Protein AF-A0A1U7LMU5-F1 (afdb_monomer_lite)

Radius of gyration: 15.55 Å; chains: 1; bounding box: 41×40×35 Å

Structure (mmCIF, N/CA/C/O backbone):
data_AF-A0A1U7LMU5-F1
#
_entry.id   AF-A0A1U7LMU5-F1
#
loop_
_atom_site.group_PDB
_atom_site.id
_atom_site.type_symbol
_atom_site.label_atom_id
_atom_site.label_alt_id
_atom_site.label_comp_id
_atom_site.label_asym_id
_atom_site.label_entity_id
_atom_site.label_seq_id
_atom_site.pdbx_PDB_ins_code
_atom_site.Cartn_x
_atom_site.Cartn_y
_atom_site.Cartn_z
_atom_site.occupancy
_atom_site.B_iso_or_equiv
_atom_site.auth_seq_id
_atom_site.auth_comp_id
_atom_site.auth_asym_id
_atom_site.auth_atom_id
_atom_site.pdbx_PDB_model_num
ATOM 1 N N . MET A 1 1 ? -0.497 12.251 -3.890 1.00 54.47 1 MET A N 1
ATOM 2 C CA . MET A 1 1 ? 0.294 11.000 -3.930 1.00 54.47 1 MET A CA 1
ATOM 3 C C . MET A 1 1 ? 0.536 10.624 -5.383 1.00 54.47 1 MET A C 1
ATOM 5 O O . MET A 1 1 ? -0.432 10.468 -6.114 1.00 54.47 1 MET A O 1
ATOM 9 N N . THR A 1 2 ? 1.794 10.494 -5.804 1.00 66.81 2 THR A N 1
ATOM 10 C CA . THR A 1 2 ? 2.126 10.025 -7.160 1.00 66.81 2 THR A CA 1
ATOM 11 C C . THR A 1 2 ? 2.478 8.545 -7.110 1.00 66.81 2 THR A C 1
ATOM 13 O O . THR A 1 2 ? 3.408 8.140 -6.406 1.00 66.81 2 THR A O 1
ATOM 16 N N . LEU A 1 3 ? 1.715 7.738 -7.845 1.00 72.38 3 LEU A N 1
ATOM 17 C CA . LEU A 1 3 ? 1.910 6.297 -7.943 1.00 72.38 3 LEU A CA 1
ATOM 18 C C . LEU A 1 3 ? 2.735 5.987 -9.188 1.00 72.38 3 LEU A C 1
ATOM 20 O O . LEU A 1 3 ? 2.290 6.218 -10.307 1.00 72.38 3 LEU A O 1
ATOM 24 N N . TYR A 1 4 ? 3.929 5.433 -8.989 1.00 76.25 4 TYR A N 1
ATOM 25 C CA . TYR A 1 4 ? 4.760 4.908 -10.079 1.00 76.25 4 TYR A CA 1
ATOM 26 C C . TYR A 1 4 ? 4.540 3.401 -10.300 1.00 76.25 4 TYR A C 1
ATOM 28 O O . TYR A 1 4 ? 5.355 2.738 -10.939 1.00 76.25 4 TYR A O 1
ATOM 36 N N . ILE A 1 5 ? 3.453 2.854 -9.746 1.00 84.50 5 ILE A N 1
ATOM 37 C CA . ILE A 1 5 ? 3.065 1.449 -9.849 1.00 84.50 5 ILE A CA 1
ATOM 38 C C . ILE A 1 5 ? 1.541 1.307 -9.897 1.00 84.50 5 ILE A C 1
ATOM 40 O O . ILE A 1 5 ? 0.816 2.123 -9.329 1.00 84.50 5 ILE A O 1
ATOM 44 N N . SER A 1 6 ? 1.052 0.278 -10.593 1.00 89.38 6 SER A N 1
ATOM 45 C CA . SER A 1 6 ? -0.379 -0.010 -10.672 1.00 89.38 6 SER A CA 1
ATOM 46 C C . SER A 1 6 ? -0.920 -0.471 -9.318 1.00 89.38 6 SER A C 1
ATOM 48 O O . SER A 1 6 ? -0.354 -1.360 -8.681 1.00 89.38 6 SER A O 1
ATOM 50 N N . THR A 1 7 ? -2.062 0.080 -8.909 1.00 90.00 7 THR A N 1
ATOM 51 C CA . THR A 1 7 ? -2.808 -0.373 -7.725 1.00 90.00 7 THR A CA 1
ATOM 52 C C . THR A 1 7 ? -3.253 -1.826 -7.839 1.00 90.00 7 THR A C 1
ATOM 54 O O . THR A 1 7 ? -3.263 -2.535 -6.839 1.00 90.00 7 THR A O 1
ATOM 57 N N . VAL A 1 8 ? -3.538 -2.298 -9.055 1.00 90.56 8 VAL A N 1
ATOM 58 C CA . VAL A 1 8 ? -3.857 -3.706 -9.328 1.00 90.56 8 VAL A CA 1
ATOM 59 C C . VAL A 1 8 ? -2.643 -4.596 -9.062 1.00 90.56 8 VAL A C 1
ATOM 61 O O . VAL A 1 8 ? -2.774 -5.620 -8.399 1.00 90.56 8 VAL A O 1
ATOM 64 N N . ASP A 1 9 ? -1.452 -4.191 -9.517 1.00 91.44 9 ASP A N 1
ATOM 65 C CA . ASP A 1 9 ? -0.221 -4.952 -9.269 1.00 91.44 9 ASP A CA 1
ATOM 66 C C . ASP A 1 9 ? 0.092 -5.024 -7.761 1.00 91.44 9 ASP A C 1
ATOM 68 O O . ASP A 1 9 ? 0.485 -6.084 -7.276 1.00 91.44 9 ASP A O 1
ATOM 72 N N . LEU A 1 10 ? -0.150 -3.938 -7.010 1.00 91.56 10 LEU A N 1
ATOM 73 C CA . LEU A 1 10 ? -0.046 -3.923 -5.543 1.00 91.56 10 LEU A CA 1
ATOM 74 C C . LEU A 1 10 ? -1.045 -4.891 -4.898 1.00 91.56 10 LEU A C 1
ATOM 76 O O . LEU A 1 10 ? -0.657 -5.703 -4.069 1.00 91.56 10 LEU A O 1
ATOM 80 N N . GLN A 1 11 ? -2.319 -4.851 -5.294 1.00 91.50 11 GLN A N 1
ATOM 81 C CA . GLN A 1 11 ? -3.349 -5.739 -4.749 1.00 91.50 11 GLN A CA 1
ATOM 82 C C . GLN A 1 11 ? -3.034 -7.220 -5.003 1.00 91.50 11 GLN A C 1
ATOM 84 O O . GLN A 1 11 ? -3.162 -8.039 -4.094 1.00 91.50 11 GLN A O 1
ATOM 89 N N . ILE A 1 12 ? -2.590 -7.559 -6.217 1.00 90.94 12 ILE A N 1
ATOM 90 C CA . ILE A 1 12 ? -2.180 -8.920 -6.593 1.00 90.94 12 ILE A CA 1
ATOM 91 C C . ILE A 1 12 ? -0.972 -9.366 -5.761 1.00 90.94 12 ILE A C 1
ATOM 93 O O . ILE A 1 12 ? -0.973 -10.467 -5.211 1.00 90.94 12 ILE A O 1
ATOM 97 N N . PHE A 1 13 ? 0.044 -8.508 -5.627 1.00 88.31 13 PHE A N 1
ATOM 98 C CA . PHE A 1 13 ? 1.224 -8.789 -4.804 1.00 88.31 13 PHE A CA 1
ATOM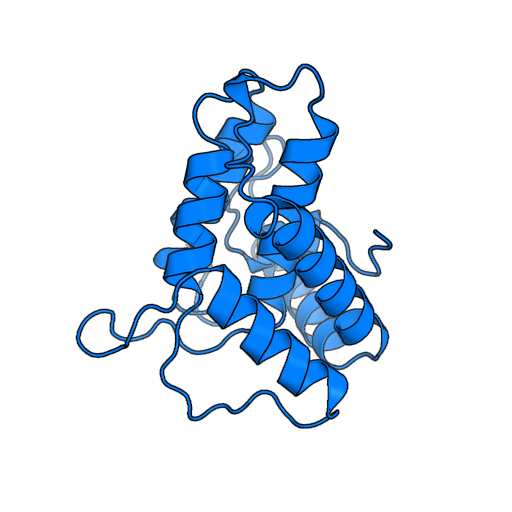 99 C C . PHE A 1 13 ? 0.863 -9.004 -3.329 1.00 88.31 13 PHE A C 1
ATOM 101 O O . PHE A 1 13 ? 1.411 -9.885 -2.671 1.00 88.31 13 PHE A O 1
ATOM 108 N N . CYS A 1 14 ? -0.121 -8.256 -2.844 1.00 87.56 14 CYS A N 1
ATOM 109 C CA . CYS A 1 14 ? -0.718 -8.366 -1.521 1.00 87.56 14 CYS A CA 1
ATOM 110 C C . CYS A 1 14 ? -1.735 -9.512 -1.386 1.00 87.56 14 CYS A C 1
ATOM 112 O O . CYS A 1 14 ? -2.513 -9.519 -0.440 1.00 87.56 14 CYS A O 1
ATOM 114 N N . GLY A 1 15 ? -1.766 -10.478 -2.309 1.00 86.50 15 GLY A N 1
ATOM 115 C CA . GLY A 1 15 ? -2.547 -11.708 -2.155 1.00 86.50 15 GLY A CA 1
ATOM 116 C C . GLY A 1 15 ? -4.027 -11.602 -2.526 1.00 86.50 15 GLY A C 1
ATOM 117 O O . GLY A 1 15 ? -4.815 -12.463 -2.127 1.00 86.50 15 GLY A O 1
ATOM 118 N N . ALA A 1 16 ? -4.433 -10.590 -3.299 1.00 87.44 16 ALA A N 1
ATOM 119 C CA . ALA A 1 16 ? -5.770 -10.579 -3.880 1.00 87.44 16 ALA A CA 1
ATOM 120 C C . ALA A 1 16 ? -5.978 -11.843 -4.735 1.00 87.44 16 ALA A C 1
ATOM 122 O O . ALA A 1 16 ? -5.125 -12.210 -5.539 1.00 87.44 16 ALA A O 1
ATOM 123 N N . LYS A 1 17 ? -7.125 -12.514 -4.567 1.00 84.56 17 LYS A N 1
ATOM 124 C CA . LYS A 1 17 ? -7.522 -13.689 -5.375 1.00 84.56 17 LYS A CA 1
ATOM 125 C C . LYS A 1 17 ? -8.499 -13.327 -6.492 1.00 84.56 17 LYS A C 1
ATOM 127 O O . LYS A 1 17 ? -8.586 -14.003 -7.516 1.00 84.56 17 LYS A O 1
ATOM 132 N N . ARG A 1 18 ? -9.263 -12.260 -6.272 1.00 84.12 18 ARG A N 1
ATOM 133 C CA . ARG A 1 18 ? -10.235 -11.702 -7.206 1.00 84.12 18 ARG A CA 1
ATOM 134 C C . ARG A 1 18 ? -10.119 -10.190 -7.185 1.00 84.12 18 ARG A C 1
ATOM 136 O O . ARG A 1 18 ? -9.887 -9.625 -6.123 1.00 84.12 18 ARG A O 1
ATOM 143 N N . LEU A 1 19 ? -10.289 -9.568 -8.343 1.00 84.31 19 LEU A N 1
ATOM 144 C CA . LEU A 1 19 ? -10.394 -8.120 -8.489 1.00 84.31 19 LEU A CA 1
ATOM 145 C C . LEU A 1 19 ? -11.504 -7.818 -9.486 1.00 84.31 19 LEU A C 1
ATOM 147 O O . LEU A 1 19 ? -11.522 -8.389 -10.577 1.00 84.31 19 LEU A O 1
ATOM 151 N N . LEU A 1 20 ? -12.437 -6.939 -9.108 1.00 78.94 20 LEU A N 1
ATOM 152 C CA . LEU A 1 20 ? -13.554 -6.509 -9.963 1.00 78.94 20 LEU A CA 1
ATOM 153 C C . LEU A 1 20 ? -14.350 -7.693 -10.552 1.00 78.94 20 LEU A C 1
ATOM 155 O O . LEU A 1 20 ? -14.716 -7.702 -11.723 1.00 78.94 20 LEU A O 1
ATOM 159 N N . GLY A 1 21 ? -14.561 -8.739 -9.747 1.00 79.56 21 GLY A N 1
ATOM 160 C CA . GLY A 1 21 ? -15.294 -9.944 -10.154 1.00 79.56 21 GLY A CA 1
ATOM 161 C C . GLY A 1 21 ? -14.497 -10.954 -10.991 1.00 79.56 21 GLY A C 1
ATOM 162 O O . GLY A 1 21 ? -14.986 -12.058 -11.223 1.00 79.56 21 GLY A O 1
ATOM 163 N N . ARG A 1 22 ? -13.258 -10.643 -11.390 1.00 87.56 22 ARG A N 1
ATOM 164 C CA . ARG A 1 22 ? -12.382 -11.554 -12.137 1.00 87.56 22 ARG A CA 1
ATOM 165 C C . ARG A 1 22 ? -11.425 -12.300 -11.206 1.00 87.56 22 ARG A C 1
ATOM 167 O O . ARG A 1 22 ? -10.800 -11.695 -10.340 1.00 87.56 22 ARG A O 1
ATOM 174 N N . LEU A 1 23 ? -11.275 -13.608 -11.429 1.00 88.81 23 LEU A N 1
ATOM 175 C CA . LEU A 1 23 ? -10.228 -14.428 -10.812 1.00 88.81 23 LEU A CA 1
ATOM 176 C C . LEU A 1 23 ? -8.847 -14.047 -11.354 1.00 88.81 23 LEU A C 1
ATOM 178 O O . LEU A 1 23 ? -8.663 -13.877 -12.563 1.00 88.81 23 LEU A O 1
ATOM 182 N N . ILE A 1 24 ? -7.880 -13.925 -10.451 1.00 89.38 24 ILE A N 1
ATOM 183 C CA . ILE A 1 24 ? -6.490 -13.655 -10.809 1.00 89.38 24 ILE A CA 1
ATOM 184 C C . ILE A 1 24 ? -5.854 -14.965 -11.265 1.00 89.38 24 ILE A C 1
ATOM 186 O O . ILE A 1 24 ? -5.840 -15.944 -10.524 1.00 89.38 24 ILE A O 1
ATOM 190 N N . SER A 1 25 ? -5.342 -14.983 -12.496 1.00 89.75 25 SER A N 1
ATOM 191 C CA . SER A 1 25 ? -4.628 -16.145 -13.024 1.00 89.75 25 SER A CA 1
ATOM 192 C C . SER A 1 25 ? -3.187 -16.194 -12.515 1.00 89.75 25 SER A C 1
ATOM 194 O O . SER A 1 25 ? -2.597 -15.163 -12.184 1.00 89.75 25 SER A O 1
ATOM 196 N N . SER A 1 26 ? -2.569 -17.374 -12.563 1.00 87.62 26 SER A N 1
ATOM 197 C CA . SER A 1 26 ? -1.138 -17.570 -12.278 1.00 87.62 26 SER A CA 1
ATOM 198 C C . SER A 1 26 ? -0.252 -16.632 -13.105 1.00 87.62 26 SER A C 1
ATOM 200 O O . SER A 1 26 ? 0.709 -16.051 -12.608 1.00 87.62 26 SER A O 1
ATOM 202 N N . ARG A 1 27 ? -0.628 -16.402 -14.369 1.00 88.50 27 ARG A N 1
ATOM 203 C CA . ARG A 1 27 ? 0.093 -15.507 -15.282 1.00 88.50 27 ARG A CA 1
ATOM 204 C C . ARG A 1 27 ? -0.006 -14.038 -14.869 1.00 88.50 27 ARG A C 1
ATOM 206 O O . ARG A 1 27 ? 0.969 -13.298 -15.020 1.00 88.50 27 ARG A O 1
ATOM 213 N N . ASP A 1 28 ? -1.174 -13.608 -14.394 1.00 89.56 28 ASP A N 1
ATOM 214 C CA . ASP A 1 28 ? -1.366 -12.253 -13.868 1.00 89.56 28 ASP A CA 1
ATOM 215 C C . ASP A 1 28 ? -0.494 -12.063 -12.619 1.00 89.56 28 ASP A C 1
ATOM 217 O O . ASP A 1 28 ? 0.255 -11.091 -12.532 1.00 89.56 28 ASP A O 1
ATOM 221 N N . TYR A 1 29 ? -0.494 -13.057 -11.728 1.00 88.88 29 TYR A N 1
ATOM 222 C CA . TYR A 1 29 ? 0.314 -13.079 -10.512 1.00 88.88 29 TYR A CA 1
ATOM 223 C C . TYR A 1 29 ? 1.819 -12.936 -10.783 1.00 88.88 29 TYR A C 1
ATOM 225 O O . TYR A 1 29 ? 2.461 -12.003 -10.295 1.00 88.88 29 TYR A O 1
ATOM 233 N N . GLU A 1 30 ? 2.386 -13.795 -11.634 1.00 89.94 30 GLU A N 1
ATOM 234 C CA . GLU A 1 30 ? 3.808 -13.750 -12.001 1.00 89.94 30 GLU A CA 1
ATOM 235 C C . GLU A 1 30 ? 4.217 -12.424 -12.653 1.00 89.94 30 GLU A C 1
ATOM 237 O O . GLU A 1 30 ? 5.334 -11.925 -12.467 1.00 89.94 30 GLU A O 1
ATOM 242 N N . ARG A 1 31 ? 3.330 -11.844 -13.468 1.00 91.12 31 ARG A N 1
ATOM 243 C CA . ARG A 1 31 ? 3.570 -10.552 -14.112 1.00 91.12 31 ARG A CA 1
ATOM 244 C C . ARG A 1 31 ? 3.603 -9.431 -13.075 1.00 91.12 31 ARG A C 1
ATOM 246 O O . ARG A 1 31 ? 4.531 -8.620 -13.112 1.00 91.12 31 ARG A O 1
ATOM 253 N N . SER A 1 32 ? 2.632 -9.393 -12.169 1.00 91.56 32 SER A N 1
ATOM 254 C CA . SER A 1 32 ? 2.544 -8.370 -11.125 1.00 91.56 32 SER A CA 1
ATOM 255 C C . SER A 1 32 ? 3.712 -8.456 -10.148 1.00 91.56 32 SER A C 1
ATOM 257 O O . SER A 1 32 ? 4.334 -7.435 -9.862 1.00 91.56 32 SER A O 1
ATOM 259 N N . ILE A 1 33 ? 4.117 -9.663 -9.735 1.00 89.75 33 ILE A N 1
ATOM 260 C CA . ILE A 1 33 ? 5.301 -9.850 -8.882 1.00 89.75 33 ILE A CA 1
ATOM 261 C C . ILE A 1 33 ? 6.553 -9.293 -9.540 1.00 89.75 33 ILE A C 1
ATOM 263 O O . ILE A 1 33 ? 7.271 -8.516 -8.916 1.00 89.75 33 ILE A O 1
ATOM 267 N N . ARG A 1 34 ? 6.824 -9.651 -10.801 1.00 90.19 34 ARG A N 1
ATOM 268 C CA . ARG A 1 34 ? 8.022 -9.158 -11.499 1.00 90.19 34 ARG A CA 1
ATOM 269 C C . ARG A 1 34 ? 8.061 -7.634 -11.562 1.00 90.19 34 ARG A C 1
ATOM 271 O O . ARG A 1 34 ? 9.118 -7.045 -11.345 1.00 90.19 34 ARG A O 1
ATOM 278 N N . ARG A 1 35 ? 6.916 -6.996 -11.817 1.00 91.25 35 ARG A N 1
ATOM 279 C CA . ARG A 1 35 ? 6.801 -5.531 -11.840 1.00 91.25 35 ARG A CA 1
ATOM 280 C C . ARG A 1 35 ? 7.057 -4.914 -10.475 1.00 91.25 35 ARG A C 1
ATOM 282 O O . ARG A 1 35 ? 7.826 -3.965 -10.393 1.00 91.25 35 ARG A O 1
ATOM 289 N N . ILE A 1 36 ? 6.464 -5.467 -9.419 1.00 90.94 36 ILE A N 1
ATOM 290 C CA . ILE A 1 36 ? 6.639 -4.972 -8.049 1.00 90.94 36 ILE A CA 1
ATOM 291 C C . ILE A 1 36 ? 8.097 -5.118 -7.622 1.00 90.94 36 ILE A C 1
ATOM 293 O O . ILE A 1 36 ? 8.688 -4.152 -7.157 1.00 90.94 36 ILE A O 1
ATOM 297 N N . LEU A 1 37 ? 8.717 -6.278 -7.847 1.00 88.56 37 LEU A N 1
ATOM 298 C CA . LEU A 1 37 ? 10.123 -6.501 -7.505 1.00 88.56 37 LEU A CA 1
ATOM 299 C C . LEU A 1 37 ? 11.065 -5.564 -8.269 1.00 88.56 37 LEU A C 1
ATOM 301 O O . LEU A 1 37 ? 11.975 -5.003 -7.667 1.00 88.56 37 LEU A O 1
ATOM 305 N N . SER A 1 38 ? 10.820 -5.346 -9.564 1.00 89.19 38 SER A N 1
ATOM 306 C CA . SER A 1 38 ? 11.579 -4.373 -10.359 1.00 89.19 38 SER A CA 1
ATOM 307 C C . SER A 1 38 ? 11.379 -2.941 -9.851 1.00 89.19 38 SER A C 1
ATOM 309 O O . SER A 1 38 ? 12.342 -2.184 -9.725 1.00 89.19 38 SER A O 1
ATOM 311 N N . TRP A 1 39 ? 10.143 -2.578 -9.504 1.00 90.19 39 TRP A N 1
ATOM 312 C CA . TRP A 1 39 ? 9.813 -1.267 -8.960 1.00 90.19 39 TRP A CA 1
ATOM 313 C C . TRP A 1 39 ? 10.475 -1.028 -7.603 1.00 90.19 39 TRP A C 1
ATOM 315 O O . TRP A 1 39 ? 11.047 0.044 -7.422 1.00 90.19 39 TRP A O 1
ATOM 325 N N . LYS A 1 40 ? 10.487 -2.007 -6.686 1.00 86.88 40 LYS A N 1
ATOM 326 C CA . LYS A 1 40 ? 11.064 -1.882 -5.331 1.00 86.88 40 LYS A CA 1
ATOM 327 C C . LYS A 1 40 ? 12.505 -1.361 -5.326 1.00 86.88 40 LYS A C 1
ATOM 329 O O . LYS A 1 40 ? 12.874 -0.608 -4.431 1.00 86.88 40 LYS A O 1
ATOM 334 N N . SER A 1 41 ? 13.312 -1.724 -6.324 1.00 84.69 41 SER A N 1
ATOM 335 C CA . SER A 1 41 ? 14.709 -1.277 -6.448 1.00 84.69 41 SER A CA 1
ATOM 336 C C . SER A 1 41 ? 14.863 0.151 -6.995 1.00 84.69 41 SER A C 1
ATOM 338 O O . SER A 1 41 ? 15.954 0.720 -6.961 1.00 84.69 41 SER A O 1
ATOM 340 N N . SER A 1 42 ? 13.792 0.750 -7.514 1.00 88.31 42 SER A N 1
ATOM 341 C CA . SER A 1 42 ? 13.821 2.066 -8.151 1.00 88.31 42 SER A CA 1
ATOM 342 C C . SER A 1 42 ? 13.817 3.221 -7.139 1.00 88.31 42 SER A C 1
ATOM 344 O O . SER A 1 42 ? 13.291 3.125 -6.030 1.00 88.31 42 SER A O 1
ATOM 346 N N . ARG A 1 43 ? 14.341 4.383 -7.553 1.00 86.62 43 ARG A N 1
ATOM 347 C CA . ARG A 1 43 ? 14.189 5.642 -6.794 1.00 86.62 43 ARG A CA 1
ATOM 348 C C . ARG A 1 43 ? 12.720 6.047 -6.647 1.00 86.62 43 ARG A C 1
ATOM 350 O O . ARG A 1 43 ? 12.348 6.633 -5.635 1.00 86.62 43 ARG A O 1
ATOM 357 N N . ALA A 1 44 ? 11.900 5.715 -7.643 1.00 87.69 44 ALA A N 1
ATOM 358 C CA . ALA A 1 44 ? 10.472 5.991 -7.638 1.00 87.69 44 ALA A CA 1
ATOM 359 C C . ALA A 1 44 ? 9.753 5.252 -6.500 1.00 87.69 44 ALA A C 1
ATOM 361 O O . ALA A 1 44 ? 8.927 5.858 -5.828 1.00 87.69 44 ALA A O 1
ATOM 362 N N . ALA A 1 45 ? 10.120 3.996 -6.218 1.00 88.38 45 ALA A N 1
ATOM 363 C CA . ALA A 1 45 ? 9.562 3.257 -5.088 1.00 88.38 45 ALA A CA 1
ATOM 364 C C . ALA A 1 45 ? 9.860 3.927 -3.750 1.00 88.38 45 ALA A C 1
ATOM 366 O O . ALA A 1 45 ? 8.943 4.124 -2.964 1.00 88.38 45 ALA A O 1
ATOM 367 N N . ARG A 1 46 ? 11.105 4.366 -3.525 1.00 87.56 46 ARG A N 1
ATOM 368 C CA . ARG A 1 46 ? 11.473 5.083 -2.292 1.00 87.56 46 ARG A CA 1
ATOM 369 C C . ARG A 1 46 ? 10.627 6.337 -2.081 1.00 87.56 46 ARG A C 1
ATOM 371 O O . ARG A 1 46 ? 10.095 6.535 -0.995 1.00 87.56 46 ARG A O 1
ATOM 378 N N . LEU A 1 47 ? 10.471 7.154 -3.125 1.00 89.44 47 LEU A N 1
ATOM 379 C CA . LEU A 1 47 ? 9.658 8.373 -3.067 1.00 89.44 47 LEU A CA 1
ATOM 380 C C . LEU A 1 47 ? 8.174 8.066 -2.829 1.00 89.44 47 LEU A C 1
ATOM 382 O O . LEU A 1 47 ? 7.544 8.699 -1.987 1.00 89.44 47 LEU A O 1
ATOM 386 N N . THR A 1 48 ? 7.614 7.075 -3.527 1.00 91.12 48 THR A N 1
ATOM 387 C CA . THR A 1 48 ? 6.221 6.654 -3.321 1.00 91.12 48 THR A CA 1
ATOM 388 C C . THR A 1 48 ? 5.990 6.138 -1.901 1.00 91.12 48 THR A C 1
ATOM 390 O O . THR A 1 48 ? 4.981 6.494 -1.296 1.00 91.12 48 THR A O 1
ATOM 393 N N . THR A 1 49 ? 6.924 5.364 -1.342 1.00 91.00 49 THR A N 1
ATOM 394 C CA . THR A 1 49 ? 6.837 4.883 0.042 1.00 91.00 49 THR A CA 1
ATOM 395 C C . THR A 1 49 ? 6.934 6.030 1.047 1.00 91.00 49 THR A C 1
ATOM 397 O O . THR A 1 49 ? 6.140 6.066 1.980 1.00 91.00 49 THR A O 1
ATOM 400 N N . LEU A 1 50 ? 7.822 7.010 0.840 1.00 90.12 50 LEU A N 1
ATOM 401 C CA . LEU A 1 50 ? 7.898 8.201 1.699 1.00 90.12 50 LEU A CA 1
ATOM 402 C C . LEU A 1 50 ? 6.577 8.980 1.718 1.00 90.12 50 LEU A C 1
ATOM 404 O O . LEU A 1 50 ? 6.073 9.287 2.794 1.00 90.12 50 LEU A O 1
ATOM 408 N N . HIS A 1 51 ? 5.970 9.221 0.554 1.00 91.50 51 HIS A N 1
ATOM 409 C CA . HIS A 1 51 ? 4.671 9.897 0.483 1.00 91.50 51 HIS A CA 1
ATOM 410 C C . HIS A 1 51 ? 3.532 9.090 1.119 1.00 91.50 51 HIS A C 1
ATOM 412 O O . HIS A 1 51 ? 2.605 9.671 1.678 1.00 91.50 51 HIS A O 1
ATOM 418 N N . ALA A 1 52 ? 3.573 7.758 1.033 1.00 92.06 52 ALA A N 1
ATOM 419 C CA . ALA A 1 52 ? 2.610 6.899 1.718 1.00 92.06 52 ALA A CA 1
ATOM 420 C C . ALA A 1 52 ? 2.761 6.980 3.244 1.00 92.06 52 ALA A C 1
ATOM 422 O O . ALA A 1 52 ? 1.758 7.052 3.951 1.00 92.06 52 ALA A O 1
ATOM 423 N N . ILE A 1 53 ? 4.000 7.019 3.740 1.00 90.75 53 ILE A N 1
ATOM 424 C CA . ILE A 1 53 ? 4.293 7.188 5.166 1.00 90.75 53 ILE A CA 1
ATOM 425 C C . ILE A 1 53 ? 3.824 8.557 5.661 1.00 90.75 53 ILE A C 1
ATOM 427 O O . ILE A 1 53 ? 3.192 8.632 6.707 1.00 90.75 53 ILE A O 1
ATOM 431 N N . GLU A 1 54 ? 4.098 9.627 4.914 1.00 89.81 54 GLU A N 1
ATOM 432 C CA . GLU A 1 54 ? 3.646 10.983 5.248 1.00 89.81 54 GLU A CA 1
ATOM 433 C C . GLU A 1 54 ? 2.127 11.060 5.365 1.00 89.81 54 GLU A C 1
ATOM 435 O O . GLU A 1 54 ? 1.631 11.523 6.387 1.00 89.81 54 GLU A O 1
ATOM 440 N N . LEU A 1 55 ? 1.401 10.502 4.391 1.00 89.81 55 LEU A N 1
ATOM 441 C CA . LEU A 1 55 ? -0.058 10.450 4.432 1.00 89.81 55 LEU A CA 1
ATOM 442 C C . LEU A 1 55 ? -0.575 9.742 5.696 1.00 89.81 55 LEU A C 1
ATOM 444 O O . LEU A 1 55 ? -1.490 10.240 6.351 1.00 89.81 55 LEU A O 1
ATOM 448 N N . LEU A 1 56 ? -0.013 8.581 6.047 1.00 88.44 56 LEU A N 1
ATOM 449 C CA . LEU A 1 56 ? -0.445 7.846 7.239 1.00 88.44 56 LEU A CA 1
ATOM 450 C C . LEU A 1 56 ? -0.052 8.581 8.527 1.00 88.44 56 LEU A C 1
ATOM 452 O O . LEU A 1 56 ? -0.865 8.661 9.443 1.00 88.44 56 LEU A O 1
ATOM 456 N N . ASN A 1 57 ? 1.138 9.180 8.593 1.00 87.12 57 ASN A N 1
ATOM 457 C CA . ASN A 1 57 ? 1.550 9.983 9.744 1.00 87.12 57 ASN A CA 1
ATOM 458 C C . ASN A 1 57 ? 0.644 11.207 9.936 1.00 87.12 57 ASN A C 1
ATOM 460 O O . ASN A 1 57 ? 0.153 11.414 11.033 1.00 87.12 57 ASN A O 1
ATOM 464 N N . GLU A 1 58 ? 0.325 11.978 8.897 1.00 84.44 58 GLU A N 1
ATOM 465 C CA . GLU A 1 58 ? -0.626 13.107 9.000 1.00 84.44 58 GLU A CA 1
ATOM 466 C C . GLU A 1 58 ? -2.015 12.669 9.494 1.00 84.44 58 GLU A C 1
ATOM 468 O O . GLU A 1 58 ? -2.746 13.409 10.160 1.00 84.44 58 GLU A O 1
ATOM 473 N N . THR A 1 59 ? -2.380 11.430 9.180 1.00 80.75 59 THR A N 1
ATOM 474 C CA . THR A 1 59 ? -3.656 10.846 9.585 1.00 80.75 59 THR A CA 1
ATOM 475 C C . THR A 1 59 ? -3.646 10.452 11.050 1.00 80.75 59 THR A C 1
ATOM 477 O O . THR A 1 59 ? -4.594 10.770 11.758 1.00 80.75 59 THR A O 1
ATOM 480 N N . TYR A 1 60 ? -2.581 9.796 11.514 1.00 74.81 60 TYR A N 1
ATOM 481 C CA . TYR A 1 60 ? -2.513 9.202 12.850 1.00 74.81 60 TYR A CA 1
ATOM 482 C C . TYR A 1 60 ? -1.829 10.088 13.903 1.00 74.81 60 TYR A C 1
ATOM 484 O O . TYR A 1 60 ? -2.202 10.032 15.072 1.00 74.81 60 TYR A O 1
ATOM 492 N N . SER A 1 61 ? -0.869 10.935 13.525 1.00 67.69 61 SER A N 1
ATOM 493 C CA . SER A 1 61 ? -0.098 11.788 14.443 1.00 67.69 61 SER A CA 1
ATOM 494 C C . SER A 1 61 ? -0.887 12.982 14.985 1.00 67.69 61 SER A C 1
ATOM 496 O O . SER A 1 61 ? -0.591 13.450 16.078 1.00 67.69 61 SER A O 1
ATOM 498 N N . GLU A 1 62 ? -1.916 13.465 14.285 1.00 59.94 62 GLU A N 1
ATOM 499 C CA . GLU A 1 62 ? -2.728 14.605 14.750 1.00 59.94 62 GLU A CA 1
ATOM 500 C C . GLU A 1 62 ? -3.784 14.224 15.813 1.00 59.94 62 GLU A C 1
ATOM 502 O O . GLU A 1 62 ? -4.730 14.971 16.055 1.00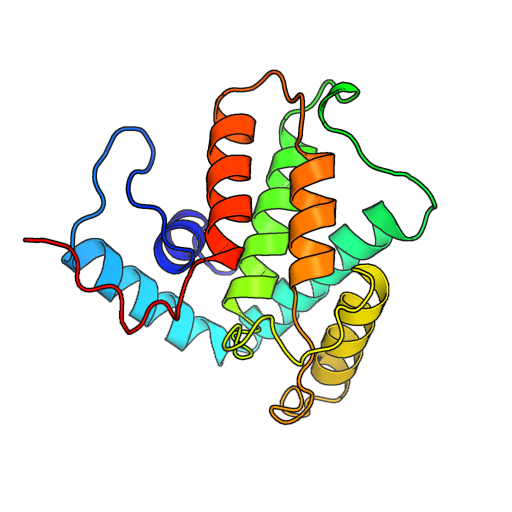 59.94 62 GLU A O 1
ATOM 507 N N . GLY A 1 63 ? -3.697 13.034 16.422 1.00 54.12 63 GLY A N 1
ATOM 508 C CA . GLY A 1 63 ? -4.715 12.532 17.360 1.00 54.12 63 GLY A CA 1
ATOM 509 C C . GLY A 1 63 ? -6.073 12.249 16.699 1.00 54.12 63 GLY A C 1
ATOM 510 O O . GLY A 1 63 ? -7.049 11.897 17.365 1.00 54.12 63 GLY A O 1
ATOM 511 N N . ARG A 1 64 ? -6.150 12.369 15.369 1.00 59.12 64 ARG A N 1
ATOM 512 C CA . ARG A 1 64 ? -7.327 12.037 14.575 1.00 59.12 64 ARG A CA 1
ATOM 513 C C . ARG A 1 64 ? -7.341 10.531 14.353 1.00 59.12 64 ARG A C 1
ATOM 515 O O . ARG A 1 64 ? -6.687 10.003 13.468 1.00 59.12 64 ARG A O 1
ATOM 522 N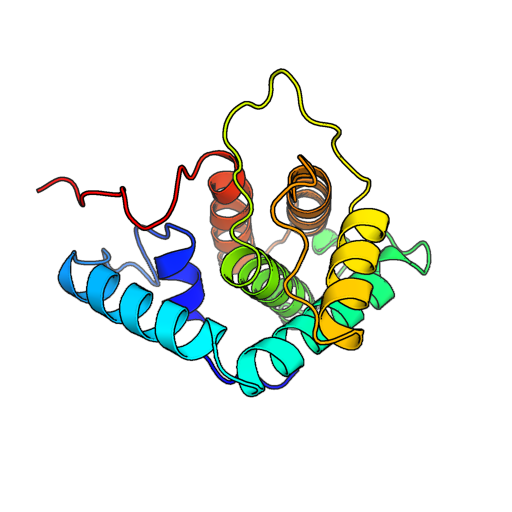 N . SER A 1 65 ? -8.132 9.807 15.136 1.00 65.88 65 SER A N 1
ATOM 523 C CA . SER A 1 65 ? -8.477 8.427 14.779 1.00 65.88 65 SER A CA 1
ATOM 524 C C . SER A 1 65 ? -9.383 8.454 13.547 1.00 65.88 65 SER A C 1
ATOM 526 O O . SER A 1 65 ? -10.608 8.478 13.687 1.00 65.88 65 SER A O 1
ATOM 528 N N . TYR A 1 66 ? -8.804 8.511 12.342 1.00 73.62 66 TYR A N 1
ATOM 529 C CA . TYR A 1 66 ? -9.589 8.506 11.110 1.00 73.62 66 TYR A CA 1
ATOM 530 C C . TYR A 1 66 ? -10.498 7.277 11.080 1.00 73.62 66 TYR A C 1
ATOM 532 O O . TYR A 1 66 ? -10.054 6.149 11.314 1.00 73.62 66 TYR A O 1
ATOM 540 N N . ARG A 1 67 ? -11.782 7.506 10.795 1.00 75.44 67 ARG A N 1
ATOM 541 C CA . ARG A 1 67 ? -12.793 6.461 10.630 1.00 75.44 67 ARG A CA 1
ATOM 542 C C . ARG A 1 67 ? -13.598 6.746 9.375 1.00 75.44 67 ARG A C 1
ATOM 544 O O . ARG A 1 67 ? -14.308 7.750 9.317 1.00 75.44 67 ARG A O 1
ATOM 551 N N . VAL A 1 68 ? -13.582 5.810 8.429 1.00 76.06 68 VAL A N 1
ATOM 552 C CA . VAL A 1 68 ? -14.335 5.920 7.165 1.00 76.06 68 VAL A CA 1
ATOM 553 C C . VAL A 1 68 ? -15.832 6.109 7.409 1.00 76.06 68 VAL A C 1
ATOM 555 O O . VAL A 1 68 ? -16.496 6.784 6.633 1.00 76.06 68 VAL A O 1
ATOM 558 N N . ARG A 1 69 ? -16.381 5.563 8.504 1.00 70.25 69 ARG A N 1
ATOM 559 C CA . ARG A 1 69 ? -17.807 5.707 8.844 1.00 70.25 69 ARG A CA 1
ATOM 560 C C . ARG A 1 69 ? -18.272 7.171 8.929 1.00 70.25 69 ARG A C 1
ATOM 562 O O . ARG A 1 69 ? -19.441 7.435 8.667 1.00 70.25 69 ARG A O 1
ATOM 569 N N . GLY A 1 70 ? -17.390 8.089 9.328 1.00 67.69 70 GLY A N 1
ATOM 570 C CA . GLY A 1 70 ? -17.702 9.516 9.457 1.00 67.69 70 GLY A CA 1
ATOM 571 C C . GLY A 1 70 ? -17.461 10.336 8.187 1.00 67.69 70 GLY A C 1
ATOM 572 O O . GLY A 1 70 ? -17.809 11.513 8.162 1.00 67.69 70 GLY A O 1
ATOM 573 N N . ASP A 1 71 ? -16.872 9.738 7.151 1.00 75.56 71 ASP A N 1
ATOM 574 C CA . ASP A 1 71 ? -16.458 10.430 5.934 1.00 75.56 71 ASP A CA 1
ATOM 575 C C . ASP A 1 71 ? -17.533 10.315 4.844 1.00 75.56 71 ASP A C 1
ATOM 577 O O . ASP A 1 71 ? -18.098 9.246 4.598 1.00 75.56 71 ASP A O 1
ATOM 581 N N . GLN A 1 72 ? -17.817 11.430 4.174 1.00 71.62 72 GLN A N 1
ATOM 582 C CA . GLN A 1 72 ? -18.723 11.468 3.021 1.00 71.62 72 GLN A CA 1
ATOM 583 C C . GLN A 1 72 ? -18.003 11.082 1.722 1.00 71.62 72 GLN A C 1
ATOM 585 O O . GLN A 1 72 ? -18.649 10.797 0.713 1.00 71.62 72 GLN A O 1
ATOM 590 N N . THR A 1 73 ? -16.668 11.056 1.730 1.00 80.06 73 THR A N 1
ATOM 591 C CA . THR A 1 73 ? -15.846 10.829 0.546 1.00 80.06 73 THR A CA 1
ATOM 592 C C . THR A 1 73 ? -15.177 9.458 0.573 1.00 80.06 73 THR A C 1
ATOM 594 O O . THR A 1 73 ? -14.531 9.050 1.532 1.00 80.06 73 THR A O 1
ATOM 597 N N . LEU A 1 74 ? -15.304 8.725 -0.532 1.00 81.50 74 LEU A N 1
ATOM 598 C CA . LEU A 1 74 ? -14.622 7.441 -0.724 1.00 81.50 74 LEU A CA 1
ATOM 599 C C . LEU A 1 74 ? -13.094 7.603 -0.827 1.00 81.50 74 LEU A C 1
ATOM 601 O O . LEU A 1 74 ? -12.332 6.704 -0.468 1.00 81.50 74 LEU A O 1
ATOM 605 N N . HIS A 1 75 ? -12.660 8.746 -1.362 1.00 84.88 75 HIS A N 1
ATOM 606 C CA . HIS A 1 75 ? -11.287 8.986 -1.785 1.00 84.88 75 HIS A CA 1
ATOM 607 C C . HIS A 1 75 ? -10.281 8.808 -0.645 1.00 84.88 75 HIS A C 1
ATOM 609 O O . HIS A 1 75 ? -9.274 8.128 -0.822 1.00 84.88 75 HIS A O 1
ATOM 615 N N . TYR A 1 76 ? -10.562 9.363 0.533 1.00 83.38 76 TYR A N 1
ATOM 616 C CA . TYR A 1 76 ? -9.606 9.336 1.634 1.00 83.38 76 TYR A CA 1
ATOM 617 C C . TYR A 1 76 ? -9.371 7.910 2.158 1.00 83.38 76 TYR A C 1
ATOM 619 O O . TYR A 1 76 ? -8.224 7.477 2.281 1.00 83.38 76 TYR A O 1
ATOM 627 N N . GLY A 1 77 ? -10.439 7.127 2.351 1.00 85.06 77 GLY A N 1
ATOM 628 C CA . GLY A 1 77 ? -10.328 5.708 2.705 1.00 85.06 77 GLY A CA 1
ATOM 629 C C . GLY A 1 77 ? -9.576 4.886 1.649 1.00 85.06 77 GLY A C 1
ATOM 630 O O . GLY A 1 77 ? -8.792 3.999 1.989 1.00 85.06 77 GLY A O 1
ATOM 631 N N . TYR A 1 78 ? -9.748 5.210 0.364 1.00 88.62 78 TYR A N 1
ATOM 632 C CA . TYR A 1 78 ? -9.008 4.565 -0.722 1.00 88.62 78 TYR A CA 1
ATOM 633 C C . TYR A 1 78 ? -7.513 4.933 -0.726 1.00 88.62 78 TYR A C 1
ATOM 635 O O . TYR A 1 78 ? -6.668 4.066 -0.949 1.00 88.62 78 TYR A O 1
ATOM 643 N N . CYS A 1 79 ? -7.159 6.183 -0.417 1.00 89.38 79 CYS A N 1
ATOM 644 C CA . CYS A 1 79 ? -5.763 6.598 -0.278 1.00 89.38 79 CYS A CA 1
ATOM 645 C C . CYS A 1 79 ? -5.058 5.892 0.887 1.00 89.38 79 CYS A C 1
ATOM 647 O O . CYS A 1 79 ? -3.923 5.452 0.708 1.00 89.38 79 CYS A O 1
ATOM 649 N N . MET A 1 80 ? -5.729 5.716 2.032 1.00 88.31 80 MET A N 1
ATOM 650 C CA . MET A 1 80 ? -5.188 4.940 3.162 1.00 88.31 80 MET A CA 1
ATOM 651 C C . MET A 1 80 ? -4.921 3.494 2.779 1.00 88.31 80 MET A C 1
ATOM 653 O O . MET A 1 80 ? -3.856 2.950 3.069 1.00 88.31 80 MET A O 1
ATOM 657 N N . PHE A 1 81 ? -5.877 2.890 2.075 1.00 90.69 81 PHE A N 1
ATOM 658 C CA . PHE A 1 81 ? -5.729 1.547 1.542 1.00 90.69 81 PHE A CA 1
ATOM 659 C C . PHE A 1 81 ? -4.511 1.430 0.614 1.00 90.69 81 PHE A C 1
ATOM 661 O O . PHE A 1 81 ? -3.694 0.530 0.782 1.00 90.69 81 PHE A O 1
ATOM 668 N N . ILE A 1 82 ? -4.331 2.350 -0.334 1.00 92.25 82 ILE A N 1
ATOM 669 C CA . ILE A 1 82 ? -3.166 2.305 -1.227 1.00 92.25 82 ILE A CA 1
ATOM 670 C C . ILE A 1 82 ? -1.861 2.525 -0.450 1.00 92.25 82 ILE A C 1
ATOM 672 O O . ILE A 1 82 ? -0.879 1.829 -0.710 1.00 92.25 82 ILE A O 1
ATOM 676 N N . ALA A 1 83 ? -1.846 3.449 0.514 1.00 91.75 83 ALA A N 1
ATOM 677 C CA . ALA A 1 83 ? -0.667 3.754 1.318 1.00 91.75 83 ALA A CA 1
ATOM 678 C C . ALA A 1 83 ? -0.154 2.527 2.080 1.00 91.75 83 ALA A C 1
ATOM 680 O O . ALA A 1 83 ? 1.039 2.226 2.022 1.00 91.75 83 ALA A O 1
ATOM 681 N N . ILE A 1 84 ? -1.051 1.772 2.726 1.00 90.19 84 ILE A N 1
ATOM 682 C CA . ILE A 1 84 ? -0.650 0.558 3.442 1.00 90.19 84 ILE A CA 1
ATOM 683 C C . ILE A 1 84 ? -0.150 -0.531 2.485 1.00 90.19 84 ILE A C 1
ATOM 685 O O . ILE A 1 84 ? 0.852 -1.178 2.783 1.00 90.19 84 ILE A O 1
ATOM 689 N N . LEU A 1 85 ? -0.761 -0.693 1.302 1.00 91.31 85 LEU A N 1
ATOM 690 C CA . LEU A 1 85 ? -0.274 -1.659 0.309 1.00 91.31 85 LEU A CA 1
ATOM 691 C C . LEU A 1 85 ? 1.115 -1.295 -0.222 1.00 91.31 85 LEU A C 1
ATOM 693 O O . LEU A 1 85 ? 1.928 -2.190 -0.436 1.00 91.31 85 LEU A O 1
ATOM 697 N N . ILE A 1 86 ? 1.398 -0.006 -0.430 1.00 92.12 86 ILE A N 1
ATOM 698 C CA . ILE A 1 86 ? 2.723 0.478 -0.841 1.00 92.12 86 ILE A CA 1
ATOM 699 C C . ILE A 1 86 ? 3.765 0.114 0.210 1.00 92.12 86 ILE A C 1
ATOM 701 O O . ILE A 1 86 ? 4.793 -0.467 -0.134 1.00 92.12 86 ILE A O 1
ATOM 705 N N . ILE A 1 87 ? 3.495 0.446 1.475 1.00 89.56 87 ILE A N 1
ATOM 706 C CA . ILE A 1 87 ? 4.437 0.225 2.575 1.00 89.56 87 ILE A CA 1
ATOM 707 C C . ILE A 1 87 ? 4.684 -1.266 2.759 1.00 89.56 87 ILE A C 1
ATOM 709 O O . ILE A 1 87 ? 5.838 -1.677 2.754 1.00 89.56 87 ILE A O 1
ATOM 713 N N . TRP A 1 88 ? 3.627 -2.079 2.800 1.00 86.94 88 TRP A N 1
ATOM 714 C CA . TRP A 1 88 ? 3.747 -3.533 2.912 1.00 86.94 88 TRP A CA 1
ATOM 715 C C . TRP A 1 88 ? 4.476 -4.155 1.711 1.00 86.94 88 TRP A C 1
ATOM 717 O O . TRP A 1 88 ? 5.328 -5.027 1.858 1.00 86.94 88 TRP A O 1
ATOM 727 N N . SER A 1 89 ? 4.195 -3.678 0.494 1.00 87.75 89 SER A N 1
ATOM 728 C CA . SER A 1 89 ? 4.870 -4.179 -0.709 1.00 87.75 89 SER A CA 1
ATOM 729 C C . SER A 1 89 ? 6.352 -3.812 -0.724 1.00 87.75 89 SER A C 1
ATOM 731 O O . SER A 1 89 ? 7.180 -4.591 -1.203 1.00 87.75 89 SER A O 1
ATOM 733 N N . TYR A 1 90 ? 6.706 -2.634 -0.210 1.00 85.81 90 TYR A N 1
ATOM 734 C CA . TYR A 1 90 ? 8.082 -2.160 -0.127 1.00 85.81 90 TYR A CA 1
ATOM 735 C C . TYR A 1 90 ? 8.858 -2.867 0.993 1.00 85.81 90 TYR A C 1
ATOM 737 O O . TYR A 1 90 ? 9.922 -3.440 0.735 1.00 85.81 90 TYR A O 1
ATOM 745 N N . ASP A 1 91 ? 8.302 -2.903 2.200 1.00 78.38 91 ASP A N 1
ATOM 746 C CA . ASP A 1 91 ? 8.899 -3.513 3.382 1.00 78.38 91 ASP A CA 1
ATOM 747 C C . ASP A 1 91 ? 8.368 -4.937 3.596 1.00 78.38 91 ASP A C 1
ATOM 749 O O . ASP A 1 91 ? 7.428 -5.183 4.340 1.00 78.38 91 ASP A O 1
ATOM 753 N N . THR A 1 92 ? 8.988 -5.908 2.925 1.00 63.91 92 THR A N 1
ATOM 754 C CA . THR A 1 92 ? 8.642 -7.335 3.062 1.00 63.91 92 THR A CA 1
ATOM 755 C C . THR A 1 92 ? 9.416 -7.996 4.204 1.00 63.91 92 THR A C 1
ATOM 757 O O . THR A 1 92 ? 9.854 -9.144 4.072 1.00 63.91 92 THR A O 1
ATOM 760 N N . ARG A 1 93 ? 9.668 -7.261 5.297 1.00 64.19 93 ARG A N 1
ATOM 761 C CA . ARG A 1 93 ? 10.230 -7.838 6.522 1.00 64.19 93 ARG A CA 1
ATOM 762 C C . ARG A 1 93 ? 9.324 -8.980 6.991 1.00 64.19 93 ARG A C 1
ATOM 764 O O . ARG A 1 93 ? 8.109 -8.985 6.817 1.00 64.19 93 ARG A O 1
ATOM 771 N N . ARG A 1 94 ? 9.972 -10.033 7.466 1.00 53.16 94 ARG A N 1
ATOM 772 C CA . ARG A 1 94 ? 9.421 -11.374 7.644 1.00 53.16 94 ARG A CA 1
ATOM 773 C C . ARG A 1 94 ? 8.336 -11.376 8.737 1.00 53.16 94 ARG A C 1
ATOM 775 O O . ARG A 1 94 ? 8.673 -11.350 9.908 1.00 53.16 94 ARG A O 1
ATOM 782 N N . HIS A 1 95 ? 7.059 -11.519 8.369 1.00 53.50 95 HIS A N 1
ATOM 783 C CA . HIS A 1 95 ? 5.969 -11.893 9.293 1.00 53.50 95 HIS A CA 1
ATOM 784 C C . HIS A 1 95 ? 6.012 -13.406 9.635 1.00 53.50 95 HIS A C 1
ATOM 786 O O . HIS A 1 95 ? 4.984 -14.078 9.625 1.00 53.50 95 HIS A O 1
ATOM 792 N N . GLN A 1 96 ? 7.196 -14.007 9.826 1.00 44.22 96 GLN A N 1
ATOM 793 C CA . GLN A 1 96 ? 7.268 -15.380 10.345 1.00 44.22 96 GLN A CA 1
ATOM 794 C C . GLN A 1 96 ? 7.454 -15.294 11.853 1.00 44.22 96 GLN A C 1
ATOM 796 O O . GLN A 1 96 ? 8.401 -14.678 12.325 1.00 44.22 96 GLN A O 1
ATOM 801 N N . ASP A 1 97 ? 6.522 -15.929 12.556 1.00 45.59 97 ASP A N 1
ATOM 802 C CA . ASP A 1 97 ? 6.513 -16.182 13.993 1.00 45.59 97 ASP A CA 1
ATOM 803 C C . ASP A 1 97 ? 5.980 -15.024 14.853 1.00 45.59 97 ASP A C 1
ATOM 805 O O . ASP A 1 97 ? 6.707 -14.345 15.574 1.00 45.59 97 ASP A O 1
ATOM 809 N N . HIS A 1 98 ? 4.644 -14.902 14.874 1.00 48.44 98 HIS A N 1
ATOM 810 C CA . HIS A 1 98 ? 3.845 -14.115 15.834 1.00 48.44 98 HIS A CA 1
ATOM 811 C C . HIS A 1 98 ? 4.041 -14.514 17.318 1.00 48.44 98 HIS A C 1
ATOM 813 O O . HIS A 1 98 ? 3.224 -14.160 18.164 1.00 48.44 98 HIS A O 1
ATOM 819 N N . HIS A 1 99 ? 5.067 -15.300 17.654 1.00 42.81 99 HIS A N 1
ATOM 820 C CA . HIS A 1 99 ? 5.287 -15.808 19.007 1.00 42.81 99 HIS A CA 1
ATOM 821 C C . HIS A 1 99 ? 6.413 -15.091 19.764 1.00 42.81 99 HIS A C 1
ATOM 823 O O . HIS A 1 99 ? 6.495 -15.259 20.976 1.00 42.81 99 HIS A O 1
ATOM 829 N N . LEU A 1 100 ? 7.272 -14.298 19.098 1.00 41.94 100 LEU A N 1
ATOM 830 C CA . LEU A 1 100 ? 8.472 -13.715 19.732 1.00 41.94 100 LEU A CA 1
ATOM 831 C C . LEU A 1 100 ? 8.828 -12.274 19.301 1.00 41.94 100 LEU A C 1
ATOM 833 O O . LEU A 1 100 ? 9.907 -11.789 19.635 1.00 41.94 100 LEU A O 1
ATOM 837 N N . THR A 1 101 ? 7.964 -11.567 18.572 1.00 49.44 101 THR A N 1
ATOM 838 C CA . THR A 1 101 ? 8.296 -10.273 17.951 1.00 49.44 101 THR A CA 1
ATOM 839 C C . THR A 1 101 ? 7.505 -9.103 18.524 1.00 49.44 101 THR A C 1
ATOM 841 O O . THR A 1 101 ? 6.277 -9.129 18.586 1.00 49.44 101 THR A O 1
ATOM 844 N N . GLY A 1 102 ? 8.216 -8.053 18.948 1.00 53.03 102 GLY A N 1
ATOM 845 C CA . GLY A 1 102 ? 7.612 -6.814 19.433 1.00 53.03 102 GLY A CA 1
ATOM 846 C C . GLY A 1 102 ? 6.750 -6.171 18.347 1.00 53.03 102 GLY A C 1
ATOM 847 O O . GLY A 1 102 ? 7.230 -5.869 17.254 1.00 53.03 102 GLY A O 1
ATOM 848 N N . THR A 1 103 ? 5.464 -5.979 18.638 1.00 57.12 103 THR A N 1
ATOM 849 C CA . THR A 1 103 ? 4.569 -5.180 17.794 1.00 57.12 103 THR A CA 1
ATOM 850 C C . THR A 1 103 ? 4.797 -3.717 18.147 1.00 57.12 103 THR A C 1
ATOM 852 O O . THR A 1 103 ? 4.534 -3.331 19.283 1.00 57.12 103 THR A O 1
ATOM 855 N N . LEU A 1 104 ? 5.304 -2.919 17.207 1.00 63.44 104 LEU A N 1
ATOM 856 C CA . LEU A 1 104 ? 5.367 -1.469 17.392 1.00 63.44 104 LEU A CA 1
ATOM 857 C C . LEU A 1 104 ? 3.993 -0.843 17.166 1.00 63.44 104 LEU A C 1
ATOM 859 O O . LEU A 1 104 ? 3.173 -1.351 16.388 1.00 63.44 104 LEU A O 1
ATOM 863 N N . GLU A 1 105 ? 3.766 0.298 17.810 1.00 69.75 105 GLU A N 1
ATOM 864 C CA . GLU A 1 105 ? 2.657 1.164 17.440 1.00 69.75 105 GLU A CA 1
ATOM 865 C C . GLU A 1 105 ? 2.837 1.613 15.978 1.00 69.75 105 GLU A C 1
ATOM 867 O O . GLU A 1 105 ? 3.957 1.781 15.487 1.00 69.75 105 GLU A O 1
ATOM 872 N N . GLY A 1 106 ? 1.733 1.778 15.240 1.00 75.12 106 GLY A N 1
ATOM 873 C CA . GLY A 1 106 ? 1.799 2.050 13.800 1.00 75.12 106 GLY A CA 1
ATOM 874 C C . GLY A 1 106 ? 2.659 3.271 13.446 1.00 75.12 106 GLY A C 1
ATOM 875 O O . GLY A 1 106 ? 3.354 3.256 12.436 1.00 75.12 106 GLY A O 1
ATOM 876 N N . THR A 1 107 ? 2.671 4.294 14.299 1.00 78.56 107 THR A N 1
ATOM 877 C CA . THR A 1 107 ? 3.461 5.527 14.146 1.00 78.56 107 THR A CA 1
ATOM 878 C C . THR A 1 107 ? 4.964 5.302 14.331 1.00 78.56 107 THR A C 1
ATOM 880 O O . THR A 1 107 ? 5.769 5.857 13.581 1.00 78.56 107 THR A O 1
ATOM 883 N N . GLU A 1 108 ? 5.365 4.458 15.280 1.00 80.75 108 GLU A N 1
ATOM 884 C CA . GLU A 1 108 ? 6.766 4.102 15.521 1.00 80.75 108 GLU A CA 1
ATOM 885 C C . GLU A 1 108 ? 7.340 3.310 14.342 1.00 80.75 108 GLU A C 1
ATOM 887 O O . GLU A 1 108 ? 8.417 3.638 13.840 1.00 80.75 108 GLU A O 1
ATOM 892 N N . TYR A 1 109 ? 6.575 2.341 13.825 1.00 81.88 109 TYR A N 1
ATOM 893 C CA . TYR A 1 109 ? 6.945 1.574 12.632 1.00 81.88 109 TYR A CA 1
ATOM 894 C C . TYR A 1 109 ? 7.130 2.476 11.399 1.00 81.88 109 TYR A C 1
ATOM 896 O O . TYR A 1 109 ? 8.115 2.355 10.664 1.00 81.88 109 TYR A O 1
ATOM 904 N N . LEU A 1 110 ? 6.220 3.434 11.192 1.00 85.25 110 LEU A N 1
ATOM 905 C CA . LEU A 1 110 ? 6.318 4.417 10.109 1.00 85.25 110 LEU A CA 1
ATOM 906 C C . LEU A 1 110 ? 7.576 5.290 10.231 1.00 85.25 110 LEU A C 1
ATOM 908 O O . LEU A 1 110 ? 8.261 5.528 9.232 1.00 85.25 110 LEU A O 1
ATOM 912 N N . ASN A 1 111 ? 7.908 5.740 11.443 1.00 85.44 111 ASN A N 1
ATOM 913 C CA . ASN A 1 111 ? 9.100 6.548 11.702 1.00 85.44 111 ASN A CA 1
ATOM 914 C C . ASN A 1 111 ? 10.399 5.762 11.472 1.00 85.44 111 ASN A C 1
ATOM 916 O O . ASN A 1 111 ? 11.339 6.303 10.881 1.00 85.44 111 ASN A O 1
ATOM 920 N N . GLU A 1 112 ? 10.441 4.484 11.856 1.00 82.50 112 GLU A N 1
ATOM 921 C CA . GLU A 1 112 ? 11.587 3.611 11.594 1.00 82.50 112 GLU A CA 1
ATOM 922 C C . GLU A 1 112 ? 11.848 3.483 10.085 1.00 82.50 112 GLU A C 1
ATOM 924 O O . GLU A 1 112 ? 12.949 3.792 9.617 1.00 82.50 112 GLU A O 1
ATOM 929 N N . ILE A 1 113 ? 10.829 3.118 9.296 1.00 84.19 113 ILE A N 1
ATOM 930 C CA . ILE A 1 113 ? 10.975 2.991 7.837 1.00 84.19 113 ILE A CA 1
ATOM 931 C C . ILE A 1 113 ? 11.361 4.327 7.209 1.00 84.19 113 ILE A C 1
ATOM 933 O O . ILE A 1 113 ? 12.240 4.367 6.345 1.00 84.19 113 ILE A O 1
ATOM 937 N N . ARG A 1 114 ? 10.749 5.434 7.647 1.00 87.50 114 ARG A N 1
ATOM 938 C CA . ARG A 1 114 ? 11.088 6.776 7.160 1.00 87.50 114 ARG A CA 1
ATOM 939 C C . ARG A 1 114 ? 12.570 7.077 7.373 1.00 87.50 114 ARG A C 1
ATOM 941 O O . ARG A 1 114 ? 13.238 7.506 6.435 1.00 87.50 114 ARG A O 1
ATOM 948 N N . SER A 1 115 ? 13.089 6.834 8.576 1.00 84.94 115 SER A N 1
ATOM 949 C CA . SER A 1 115 ? 14.498 7.079 8.908 1.00 84.94 115 SER A CA 1
ATOM 950 C C . SER A 1 115 ? 15.456 6.253 8.037 1.00 84.94 115 SER A C 1
ATOM 952 O O . SER A 1 115 ? 16.456 6.770 7.527 1.00 84.94 115 SER A O 1
ATOM 954 N N . ALA A 1 116 ? 15.109 4.993 7.768 1.00 82.81 116 ALA A N 1
ATOM 955 C CA . ALA A 1 116 ? 15.889 4.119 6.905 1.00 82.81 116 ALA A CA 1
ATOM 956 C C . ALA A 1 116 ? 15.863 4.582 5.438 1.00 82.81 116 ALA A C 1
ATOM 958 O O . ALA A 1 116 ? 16.896 4.619 4.772 1.00 82.81 116 ALA A O 1
ATOM 959 N N . LEU A 1 117 ? 14.699 5.012 4.941 1.00 84.38 117 LEU A N 1
ATOM 960 C CA . LEU A 1 117 ? 14.554 5.551 3.588 1.00 84.38 117 LEU A CA 1
ATOM 961 C C . LEU A 1 117 ? 15.340 6.853 3.382 1.00 84.38 117 LEU A C 1
ATOM 963 O O . LEU A 1 117 ? 15.944 7.032 2.324 1.00 84.38 117 LEU A O 1
ATOM 967 N N . LEU A 1 118 ? 15.345 7.747 4.376 1.00 84.56 118 LEU A N 1
ATOM 968 C CA . LEU A 1 118 ? 16.054 9.031 4.313 1.00 84.56 118 LEU A CA 1
ATOM 969 C C . LEU A 1 118 ? 17.573 8.872 4.408 1.00 84.56 118 LEU A C 1
ATOM 971 O O . LEU A 1 118 ? 18.304 9.582 3.724 1.00 84.56 118 LEU A O 1
ATOM 975 N N . SER A 1 119 ? 18.051 7.920 5.209 1.00 80.25 119 SER A N 1
ATOM 976 C CA . SER A 1 119 ? 19.486 7.631 5.329 1.00 80.25 119 SER A CA 1
ATOM 977 C C . SER A 1 119 ? 20.074 6.929 4.099 1.00 80.25 119 SER A C 1
ATOM 979 O O . SER A 1 119 ? 21.279 6.703 4.052 1.00 80.25 119 SER A O 1
ATOM 981 N N . ASN A 1 120 ? 19.247 6.582 3.099 1.00 68.50 120 ASN A N 1
ATOM 982 C CA . ASN A 1 120 ? 19.617 5.784 1.922 1.00 68.50 120 ASN A CA 1
ATOM 983 C C . ASN A 1 120 ? 20.318 4.454 2.283 1.00 68.50 120 ASN A C 1
ATOM 985 O O . ASN A 1 120 ? 20.953 3.822 1.437 1.00 68.50 120 ASN A O 1
ATOM 989 N N . SER A 1 121 ? 20.179 4.029 3.539 1.00 62.50 121 SER A N 1
ATOM 990 C CA . SER A 1 121 ? 20.622 2.740 4.043 1.00 62.50 121 SER A CA 1
ATOM 991 C C . SER A 1 121 ? 19.578 1.690 3.685 1.00 62.50 121 SER A C 1
ATOM 993 O O . SER A 1 121 ? 18.384 1.980 3.577 1.00 62.50 121 SER A O 1
ATOM 995 N N . GLN A 1 122 ? 20.003 0.439 3.501 1.00 57.62 122 GLN A N 1
ATOM 996 C CA . GLN A 1 122 ? 19.030 -0.648 3.476 1.00 57.62 122 GLN A CA 1
ATOM 997 C C . GLN A 1 122 ? 18.296 -0.664 4.816 1.00 57.62 122 GLN A C 1
ATOM 999 O O . GLN A 1 122 ? 18.925 -0.660 5.872 1.00 57.62 122 GLN A O 1
ATOM 1004 N N . VAL A 1 123 ? 16.966 -0.675 4.741 1.00 58.84 123 VAL A N 1
ATOM 1005 C CA . VAL A 1 123 ? 16.073 -0.887 5.879 1.00 58.84 123 VAL A CA 1
ATOM 1006 C C . VAL A 1 123 ? 16.605 -2.094 6.673 1.00 58.84 123 VAL A C 1
ATOM 1008 O O . VAL A 1 123 ? 16.719 -3.171 6.076 1.00 58.84 123 VAL A O 1
ATOM 1011 N N . PRO A 1 124 ? 17.012 -1.936 7.954 1.00 55.22 124 PRO A N 1
ATOM 1012 C CA . PRO A 1 124 ? 17.688 -2.994 8.702 1.00 55.22 124 PRO A CA 1
ATOM 1013 C C . PRO A 1 124 ? 16.877 -4.287 8.646 1.00 55.22 124 PRO A C 1
ATOM 1015 O O . PRO A 1 124 ? 15.713 -4.301 9.044 1.00 55.22 124 PRO A O 1
ATOM 1018 N N . LYS A 1 125 ? 17.456 -5.361 8.102 1.00 54.62 125 LYS A N 1
ATOM 1019 C CA . LYS A 1 125 ? 16.777 -6.664 7.975 1.00 54.62 125 LYS A CA 1
ATOM 1020 C C . LYS A 1 125 ? 16.679 -7.413 9.309 1.00 54.62 125 LYS A C 1
ATOM 1022 O O . LYS A 1 125 ? 15.942 -8.387 9.390 1.00 54.62 125 LYS A O 1
ATOM 1027 N N . GLU A 1 126 ? 17.441 -6.974 10.310 1.00 51.25 126 GLU A N 1
ATOM 1028 C CA . GLU A 1 126 ? 17.650 -7.673 11.584 1.00 51.25 126 GLU A CA 1
ATOM 1029 C C . GLU A 1 126 ? 16.711 -7.221 12.708 1.00 51.25 126 GLU A C 1
ATOM 1031 O O . GLU A 1 126 ? 16.541 -7.951 13.682 1.00 51.25 126 GLU A O 1
ATOM 1036 N N . ASN A 1 127 ? 16.042 -6.071 12.568 1.00 54.81 127 ASN A N 1
ATOM 1037 C CA . ASN A 1 127 ? 15.004 -5.690 13.519 1.00 54.81 127 ASN A CA 1
ATOM 1038 C C . ASN A 1 127 ? 13.783 -6.578 13.282 1.00 54.81 127 ASN A C 1
ATOM 1040 O O . ASN A 1 127 ? 13.124 -6.493 12.246 1.00 54.81 127 ASN A O 1
ATOM 1044 N N . ASN A 1 128 ? 13.498 -7.431 14.263 1.00 58.25 128 ASN A N 1
ATOM 1045 C CA . ASN A 1 128 ? 12.386 -8.379 14.302 1.00 58.25 128 ASN A CA 1
ATOM 1046 C C . ASN A 1 128 ? 11.042 -7.649 14.549 1.00 58.25 128 ASN A C 1
ATOM 1048 O O . ASN A 1 128 ? 10.234 -8.033 15.387 1.00 58.25 128 ASN A O 1
ATOM 1052 N N . VAL A 1 129 ? 10.853 -6.511 13.885 1.00 62.34 129 VAL A N 1
ATOM 1053 C CA . VAL A 1 129 ? 9.742 -5.584 14.072 1.00 62.34 129 VAL A CA 1
ATOM 1054 C C . VAL A 1 129 ? 8.793 -5.709 12.889 1.00 62.34 129 VAL A C 1
ATOM 1056 O O . VAL A 1 129 ? 9.212 -5.768 11.732 1.00 62.34 129 VAL A O 1
ATOM 1059 N N . CYS A 1 130 ? 7.503 -5.754 13.198 1.00 70.06 130 CYS A N 1
ATOM 1060 C CA . CYS A 1 130 ? 6.453 -6.159 12.280 1.00 70.06 130 CYS A CA 1
ATOM 1061 C C . CYS A 1 130 ? 5.449 -5.025 12.013 1.00 70.06 130 CYS A C 1
ATOM 1063 O O . CYS A 1 130 ? 5.086 -4.284 12.926 1.00 70.06 130 CYS A O 1
ATOM 1065 N N . ALA A 1 131 ? 4.928 -4.945 10.784 1.00 76.31 131 ALA A N 1
ATOM 1066 C CA . ALA A 1 131 ? 3.899 -3.983 10.378 1.00 76.31 131 ALA A CA 1
ATOM 1067 C C . ALA A 1 131 ? 2.508 -4.244 10.997 1.00 76.31 131 ALA A C 1
ATOM 1069 O O . ALA A 1 131 ? 1.565 -3.507 10.711 1.00 76.31 131 ALA A O 1
ATOM 1070 N N . ASP A 1 132 ? 2.343 -5.303 11.799 1.00 76.81 132 ASP A N 1
ATOM 1071 C CA . ASP A 1 132 ? 1.041 -5.783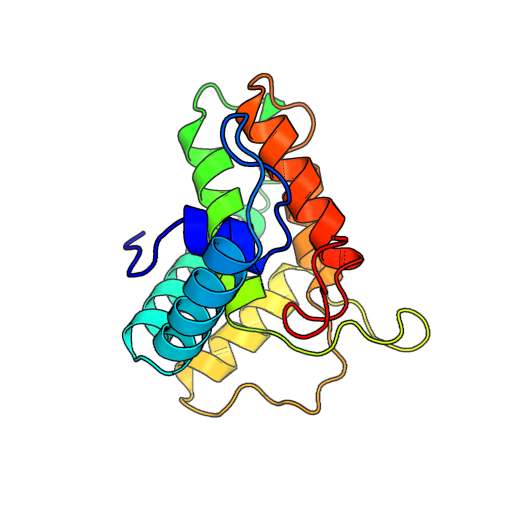 12.283 1.00 76.81 132 ASP A CA 1
ATOM 1072 C C . ASP A 1 132 ? 0.230 -4.704 13.011 1.00 76.81 132 ASP A C 1
ATOM 1074 O O . ASP A 1 132 ? -0.974 -4.584 12.770 1.00 76.81 132 ASP A O 1
ATOM 1078 N N . GLY A 1 133 ? 0.881 -3.889 13.850 1.00 77.69 133 GLY A N 1
ATOM 1079 C CA . GLY A 1 133 ? 0.229 -2.782 14.554 1.00 77.69 133 GLY A CA 1
ATOM 1080 C C . GLY A 1 133 ? -0.345 -1.745 13.587 1.00 77.69 133 GLY A C 1
ATOM 1081 O O . GLY A 1 133 ? -1.499 -1.343 13.714 1.00 77.69 133 GLY A O 1
ATOM 1082 N N . LEU A 1 134 ? 0.416 -1.377 12.551 1.00 83.44 134 LEU A N 1
ATOM 1083 C CA . LEU A 1 134 ? -0.042 -0.457 11.510 1.00 83.44 134 LEU A CA 1
ATOM 1084 C C . LEU A 1 134 ? -1.193 -1.056 10.686 1.00 83.44 134 LEU A C 1
ATOM 1086 O O . LEU A 1 134 ? -2.193 -0.381 10.443 1.00 83.44 134 LEU A O 1
ATOM 1090 N N . ILE A 1 135 ?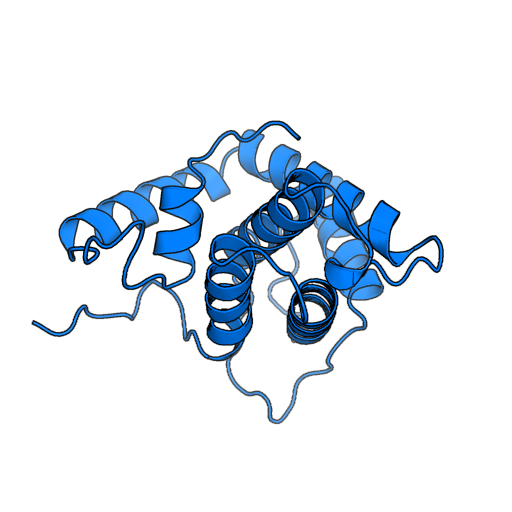 -1.069 -2.320 10.270 1.00 86.31 135 ILE A N 1
ATOM 1091 C CA . ILE A 1 135 ? -2.094 -3.030 9.488 1.00 86.31 135 ILE A CA 1
ATOM 1092 C C . ILE A 1 135 ? -3.420 -3.056 10.254 1.00 86.31 135 ILE A C 1
ATOM 1094 O O . ILE A 1 135 ? -4.469 -2.779 9.670 1.00 86.31 135 ILE A O 1
ATOM 1098 N N . GLN A 1 136 ? -3.376 -3.356 11.555 1.00 83.50 136 GLN A N 1
ATOM 1099 C CA . GLN A 1 136 ? -4.560 -3.396 12.407 1.00 83.50 136 GLN A CA 1
ATOM 1100 C C . GLN A 1 136 ? -5.205 -2.012 12.534 1.00 83.50 136 GLN A C 1
ATOM 1102 O O . GLN A 1 136 ? -6.400 -1.875 12.272 1.00 83.50 136 GLN A O 1
ATOM 1107 N N . THR A 1 137 ? -4.413 -0.977 12.823 1.00 85.50 137 THR A N 1
ATOM 1108 C CA . THR A 1 137 ? -4.906 0.403 12.932 1.00 85.50 137 THR A CA 1
ATOM 1109 C C . THR A 1 137 ? -5.585 0.870 11.643 1.00 85.50 137 THR A C 1
ATOM 1111 O O . THR A 1 137 ? -6.695 1.403 11.687 1.00 85.50 137 THR A O 1
ATOM 1114 N N . VAL A 1 138 ? -4.984 0.616 10.475 1.00 86.25 138 VAL A N 1
ATOM 1115 C CA . VAL A 1 138 ? -5.590 0.975 9.181 1.00 86.25 138 VAL A CA 1
ATOM 1116 C C . VAL A 1 138 ? -6.853 0.152 8.914 1.00 86.25 138 VAL A C 1
ATOM 1118 O O . VAL A 1 138 ? -7.869 0.700 8.482 1.00 86.25 138 VAL A O 1
ATOM 1121 N N . ALA A 1 139 ? -6.844 -1.153 9.198 1.00 86.19 139 ALA A N 1
ATOM 1122 C CA . ALA A 1 139 ? -8.023 -2.002 9.030 1.00 86.19 139 ALA A CA 1
ATOM 1123 C C . ALA A 1 139 ? -9.203 -1.550 9.906 1.00 86.19 139 ALA A C 1
ATOM 1125 O O . ALA A 1 139 ? -10.359 -1.626 9.472 1.00 86.19 139 ALA A O 1
ATOM 1126 N N . ASP A 1 140 ? -8.929 -1.064 11.113 1.00 85.75 140 ASP A N 1
ATOM 1127 C CA . ASP A 1 140 ? -9.940 -0.544 12.030 1.00 85.75 140 ASP A CA 1
ATOM 1128 C C . ASP A 1 140 ? -10.435 0.839 11.600 1.00 85.75 140 ASP A C 1
ATOM 1130 O O . ASP A 1 140 ? -11.644 1.084 11.619 1.00 85.75 140 ASP A O 1
ATOM 1134 N N . SER A 1 141 ? -9.558 1.700 11.078 1.00 84.75 141 SER A N 1
ATOM 1135 C CA . SER A 1 141 ? -9.945 2.969 10.446 1.00 84.75 141 SER A CA 1
ATOM 1136 C C . SER A 1 141 ? -10.902 2.782 9.264 1.00 84.75 141 SER A C 1
ATOM 1138 O O . SER A 1 141 ? -11.823 3.579 9.077 1.00 84.75 141 SER A O 1
ATOM 1140 N N . LEU A 1 142 ? -10.722 1.719 8.475 1.00 84.00 142 LEU A N 1
ATOM 1141 C CA . LEU A 1 142 ? -11.593 1.392 7.340 1.00 84.00 142 LEU A CA 1
ATOM 1142 C C . LEU A 1 142 ? -12.867 0.627 7.740 1.00 84.00 142 LEU A C 1
ATOM 1144 O O . LEU A 1 142 ? -13.721 0.352 6.892 1.00 84.00 142 LEU A O 1
ATOM 1148 N N . SER A 1 143 ? -13.017 0.261 9.015 1.00 84.00 143 SER A N 1
ATOM 1149 C CA . SER A 1 143 ? -14.199 -0.453 9.496 1.00 84.00 143 SER A CA 1
ATOM 1150 C C . SER A 1 143 ? -15.459 0.425 9.453 1.00 84.00 143 SER A C 1
ATOM 1152 O O . SER A 1 143 ? -15.419 1.646 9.615 1.00 84.00 143 SER A O 1
ATOM 1154 N N . GLY A 1 144 ? -16.611 -0.203 9.194 1.00 77.44 144 GLY A N 1
ATOM 1155 C CA . GLY A 1 144 ? -17.896 0.500 9.127 1.00 77.44 144 GLY A CA 1
ATOM 1156 C C . GLY A 1 144 ? -18.064 1.428 7.917 1.00 77.44 144 GLY A C 1
ATOM 1157 O O . GLY A 1 144 ? -18.977 2.254 7.918 1.00 77.44 144 GLY A O 1
ATOM 1158 N N . GLY A 1 145 ? -17.205 1.312 6.897 1.00 77.38 145 GLY A N 1
ATOM 1159 C CA . GLY A 1 145 ? -17.393 1.994 5.619 1.00 77.38 145 GLY A CA 1
ATOM 1160 C C . GLY A 1 145 ? -18.657 1.513 4.900 1.00 77.38 145 GLY A C 1
ATOM 1161 O O . GLY A 1 145 ? -18.954 0.322 4.882 1.00 77.38 145 GLY A O 1
ATOM 1162 N N . ARG A 1 146 ? -19.403 2.450 4.301 1.00 79.62 146 ARG A N 1
ATOM 1163 C CA . ARG A 1 146 ? -20.652 2.164 3.567 1.00 79.62 146 ARG A CA 1
ATOM 1164 C C . ARG A 1 146 ? -20.425 1.609 2.159 1.00 79.62 146 ARG A C 1
ATOM 1166 O O . ARG A 1 146 ? -21.357 1.095 1.556 1.00 79.62 146 ARG A O 1
ATOM 1173 N N . TRP A 1 147 ? -19.217 1.774 1.629 1.00 84.62 147 TRP A N 1
ATOM 1174 C CA . TRP A 1 147 ? -18.875 1.448 0.250 1.00 84.62 147 TRP A CA 1
ATOM 1175 C C . TRP A 1 147 ? -18.324 0.026 0.153 1.00 84.62 147 TRP A C 1
ATOM 1177 O O . TRP A 1 147 ? -17.326 -0.285 0.808 1.00 84.62 147 TRP A O 1
ATOM 1187 N N . ASP A 1 148 ? -18.907 -0.801 -0.714 1.00 84.75 148 ASP A N 1
ATOM 1188 C CA . ASP A 1 148 ? -18.495 -2.201 -0.906 1.00 84.75 148 ASP A CA 1
ATOM 1189 C C . ASP A 1 148 ? -17.007 -2.341 -1.240 1.00 84.75 148 ASP A C 1
ATOM 1191 O O . ASP A 1 148 ? -16.328 -3.221 -0.714 1.00 84.75 148 ASP A O 1
ATOM 1195 N N . ILE A 1 149 ? -16.466 -1.408 -2.029 1.00 85.88 149 ILE A N 1
ATOM 1196 C CA . ILE A 1 149 ? -15.040 -1.379 -2.370 1.00 85.88 149 ILE A CA 1
ATOM 1197 C C . ILE A 1 149 ? -14.143 -1.202 -1.136 1.00 85.88 149 ILE A C 1
ATOM 1199 O O . ILE A 1 149 ? -13.078 -1.804 -1.063 1.00 85.88 149 ILE A O 1
ATOM 1203 N N . ILE A 1 150 ? -14.558 -0.426 -0.127 1.00 85.31 150 ILE A N 1
ATOM 1204 C CA . ILE A 1 150 ? -13.786 -0.266 1.117 1.00 85.31 150 ILE A CA 1
ATOM 1205 C C . ILE A 1 150 ? -13.873 -1.532 1.965 1.00 85.31 150 ILE A C 1
ATOM 1207 O O . ILE A 1 150 ? -12.880 -1.935 2.570 1.00 85.31 150 ILE A O 1
ATOM 1211 N N . ILE A 1 151 ? -15.035 -2.187 1.980 1.00 85.31 151 ILE A N 1
ATOM 1212 C CA . ILE A 1 151 ? -15.221 -3.466 2.669 1.00 85.31 151 ILE A CA 1
ATOM 1213 C C . ILE A 1 151 ? -14.314 -4.536 2.044 1.00 85.31 151 ILE A C 1
ATOM 1215 O O . ILE A 1 151 ? -13.630 -5.259 2.771 1.00 85.31 151 ILE A O 1
ATOM 1219 N N . GLU A 1 152 ? -14.261 -4.616 0.714 1.00 86.00 152 GLU A N 1
ATOM 1220 C CA . GLU A 1 152 ? -13.362 -5.514 -0.019 1.00 86.00 152 GLU A CA 1
ATOM 1221 C C . GLU A 1 152 ? -11.886 -5.187 0.255 1.00 86.00 152 GLU A C 1
ATOM 1223 O O . GLU A 1 152 ? -11.117 -6.065 0.652 1.00 86.00 152 GLU A O 1
ATOM 1228 N N . ASN A 1 153 ? -11.507 -3.913 0.157 1.00 87.88 153 ASN A N 1
ATOM 1229 C CA . ASN A 1 153 ? -10.155 -3.433 0.445 1.00 87.88 153 ASN A CA 1
ATOM 1230 C C . ASN A 1 153 ? -9.705 -3.764 1.877 1.00 87.88 153 ASN A C 1
ATOM 1232 O O . ASN A 1 153 ? -8.577 -4.211 2.091 1.00 87.88 153 ASN A O 1
ATOM 1236 N N . ARG A 1 154 ? -10.590 -3.609 2.869 1.00 86.75 154 ARG A N 1
ATOM 1237 C CA . ARG A 1 154 ? -10.309 -3.980 4.261 1.00 86.75 154 ARG A CA 1
ATOM 1238 C C . ARG A 1 154 ? -10.033 -5.475 4.401 1.00 86.75 154 ARG A C 1
ATOM 1240 O O . ARG A 1 154 ? -9.124 -5.846 5.136 1.00 86.75 154 ARG A O 1
ATOM 1247 N N . ARG A 1 155 ? -10.790 -6.339 3.712 1.00 87.56 155 ARG A N 1
ATOM 1248 C CA . ARG A 1 155 ? -10.552 -7.796 3.741 1.00 87.56 155 ARG A CA 1
ATOM 1249 C C . ARG A 1 155 ? -9.153 -8.138 3.239 1.00 87.56 155 ARG A C 1
ATOM 1251 O O . ARG A 1 155 ? -8.498 -8.981 3.843 1.00 87.56 155 ARG A O 1
ATOM 1258 N N . LEU A 1 156 ? -8.687 -7.454 2.193 1.00 88.00 156 LEU A N 1
ATOM 1259 C CA . LEU A 1 156 ? -7.325 -7.622 1.692 1.00 88.00 156 LEU A CA 1
ATOM 1260 C C . LEU A 1 156 ? -6.281 -7.214 2.743 1.00 88.00 156 LEU A C 1
ATOM 1262 O O . LEU A 1 156 ? -5.366 -7.987 3.001 1.00 88.00 156 LEU A O 1
ATOM 1266 N N . ILE A 1 157 ? -6.453 -6.055 3.396 1.00 87.19 157 ILE A N 1
ATOM 1267 C CA . ILE A 1 157 ? -5.547 -5.587 4.465 1.00 87.19 157 ILE A CA 1
ATOM 1268 C C . ILE A 1 157 ? -5.484 -6.592 5.617 1.00 87.19 157 ILE A C 1
ATOM 1270 O O . ILE A 1 157 ? -4.399 -6.949 6.062 1.00 87.19 157 ILE A O 1
ATOM 1274 N N . VAL A 1 158 ? -6.633 -7.078 6.092 1.00 86.06 158 VAL A N 1
ATOM 1275 C CA . VAL A 1 158 ? -6.678 -8.084 7.166 1.00 86.06 158 VAL A CA 1
ATOM 1276 C C . VAL A 1 158 ? -5.970 -9.372 6.732 1.00 86.06 158 VAL A C 1
ATOM 1278 O O . VAL A 1 158 ? -5.254 -9.979 7.527 1.00 86.06 158 VAL A O 1
ATOM 1281 N N . GLY A 1 159 ? -6.113 -9.753 5.460 1.0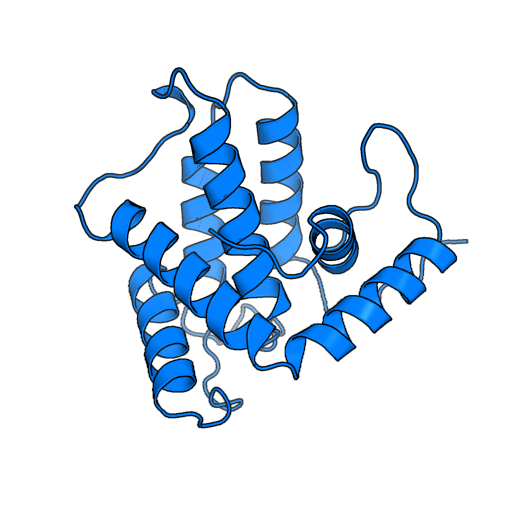0 83.75 159 GLY A N 1
ATOM 1282 C CA . GLY A 1 159 ? -5.420 -10.892 4.866 1.00 83.75 159 GLY A CA 1
ATOM 1283 C C . GLY A 1 159 ? -3.895 -10.774 4.892 1.00 83.75 159 GLY A C 1
ATOM 1284 O O . GLY A 1 159 ? -3.235 -11.801 5.052 1.00 83.75 159 GLY A O 1
ATOM 1285 N N . LEU A 1 160 ? -3.329 -9.559 4.829 1.00 82.44 160 LEU A N 1
ATOM 1286 C CA . LEU A 1 160 ? -1.873 -9.330 4.823 1.00 82.44 160 LEU A CA 1
ATOM 1287 C C . LEU A 1 160 ? -1.153 -9.995 5.997 1.00 82.44 160 LEU A C 1
ATOM 1289 O O . LEU A 1 160 ? -0.063 -10.529 5.816 1.00 82.44 160 LEU A O 1
ATOM 1293 N N . ARG A 1 161 ? -1.788 -10.027 7.174 1.00 75.00 161 ARG A N 1
ATOM 1294 C CA . ARG A 1 161 ? -1.230 -10.641 8.392 1.00 75.00 161 ARG A CA 1
ATOM 1295 C C . ARG A 1 161 ? -0.980 -12.141 8.239 1.00 75.00 161 ARG A C 1
ATOM 1297 O O . ARG A 1 161 ? -0.119 -12.697 8.900 1.00 75.00 161 ARG A O 1
ATOM 1304 N N . THR A 1 162 ? -1.744 -12.797 7.370 1.00 74.44 162 THR A N 1
ATOM 1305 C CA . THR A 1 162 ? -1.666 -14.247 7.137 1.00 74.44 162 THR A CA 1
ATOM 1306 C C . THR A 1 162 ? -0.787 -14.616 5.942 1.00 74.44 162 THR A C 1
ATOM 1308 O O . THR A 1 162 ? -0.514 -15.795 5.710 1.00 74.44 162 THR A O 1
ATOM 1311 N N . LEU A 1 163 ? -0.334 -13.629 5.160 1.00 71.75 163 LEU A N 1
ATOM 1312 C CA . LEU A 1 163 ? 0.409 -13.879 3.930 1.00 71.75 163 LEU A CA 1
ATOM 1313 C C . LEU A 1 163 ? 1.874 -14.207 4.216 1.00 71.75 163 LEU A C 1
ATOM 1315 O O . LEU A 1 163 ? 2.705 -13.347 4.500 1.00 71.75 163 LEU A O 1
ATOM 1319 N N . THR A 1 164 ? 2.218 -15.477 4.024 1.00 57.47 164 THR A N 1
ATOM 1320 C CA . THR A 1 164 ? 3.592 -15.984 4.061 1.00 57.47 164 THR A CA 1
ATOM 1321 C C . THR A 1 164 ? 4.271 -15.794 2.704 1.00 57.47 164 THR A C 1
ATOM 1323 O O . THR A 1 164 ? 4.416 -16.729 1.930 1.00 57.47 164 THR A O 1
ATOM 1326 N N . HIS A 1 165 ? 4.714 -14.564 2.429 1.00 57.69 165 HIS A N 1
ATOM 1327 C CA . HIS A 1 165 ? 5.451 -14.128 1.232 1.00 57.69 165 HIS A CA 1
ATOM 1328 C C . HIS A 1 165 ? 4.758 -14.406 -0.128 1.00 57.69 165 HIS A C 1
ATOM 1330 O O . HIS A 1 165 ? 4.519 -15.555 -0.502 1.00 57.69 165 HIS A O 1
ATOM 1336 N N . PRO A 1 166 ? 4.614 -13.399 -1.010 1.00 53.44 166 PRO A N 1
ATOM 1337 C CA . PRO A 1 166 ? 4.098 -13.597 -2.371 1.00 53.44 166 PRO A CA 1
ATOM 1338 C C . PRO A 1 166 ? 4.995 -14.434 -3.314 1.00 53.44 166 PRO A C 1
ATOM 1340 O O . PRO A 1 166 ? 4.799 -14.455 -4.515 1.00 53.44 166 PRO A O 1
ATOM 1343 N N . GLN A 1 167 ? 6.027 -15.118 -2.818 1.00 48.38 167 GLN A N 1
ATOM 1344 C CA . GLN A 1 167 ? 6.862 -16.025 -3.624 1.00 48.38 167 GLN A CA 1
ATOM 1345 C C . GLN A 1 167 ? 6.470 -17.497 -3.422 1.00 48.38 167 GLN A C 1
ATOM 1347 O O . GLN A 1 167 ? 6.949 -18.357 -4.153 1.00 48.38 167 GLN A O 1
ATOM 1352 N N . LYS A 1 168 ? 5.620 -17.807 -2.429 1.00 44.62 168 LYS A N 1
ATOM 1353 C CA . LYS A 1 168 ? 5.198 -19.181 -2.100 1.00 44.62 168 LYS A CA 1
ATOM 1354 C C . LYS A 1 168 ? 3.715 -19.456 -2.323 1.00 44.62 168 LYS A C 1
ATOM 1356 O O . LYS A 1 168 ? 3.291 -20.593 -2.130 1.00 44.62 168 LYS A O 1
ATOM 1361 N N . ILE A 1 169 ? 2.938 -18.464 -2.756 1.00 48.84 169 ILE A N 1
ATOM 1362 C CA . ILE A 1 169 ? 1.544 -18.680 -3.144 1.00 48.84 169 ILE A CA 1
ATOM 1363 C C . ILE A 1 169 ? 1.568 -19.393 -4.497 1.00 48.84 169 ILE A C 1
ATOM 1365 O O . ILE A 1 169 ? 1.573 -18.757 -5.548 1.00 48.84 169 ILE A O 1
ATOM 1369 N N . LYS A 1 170 ? 1.652 -20.728 -4.476 1.00 40.78 170 LYS A N 1
ATOM 1370 C CA . LYS A 1 170 ? 1.263 -21.516 -5.641 1.00 40.78 170 LYS A CA 1
ATOM 1371 C C . LYS A 1 170 ? -0.231 -21.255 -5.849 1.00 40.78 170 LYS A C 1
ATOM 1373 O O . LYS A 1 170 ? -0.993 -21.466 -4.904 1.00 40.78 170 LYS A O 1
ATOM 1378 N N . PRO A 1 171 ? -0.656 -20.748 -7.013 1.00 45.34 171 PRO A N 1
ATOM 1379 C CA . PRO A 1 171 ? -2.068 -20.766 -7.349 1.00 45.34 171 PRO A CA 1
ATOM 1380 C C . PRO A 1 171 ? -2.507 -22.232 -7.342 1.00 45.34 171 PRO A C 1
ATOM 1382 O O . PRO A 1 171 ? -1.836 -23.071 -7.941 1.00 45.34 171 PRO A O 1
ATOM 1385 N N . GLU A 1 172 ? -3.555 -22.543 -6.580 1.00 48.16 172 GLU A N 1
ATOM 1386 C CA . GLU A 1 172 ? -4.211 -23.848 -6.666 1.00 48.16 172 GLU A CA 1
ATOM 1387 C C . GLU A 1 172 ? -4.700 -24.009 -8.113 1.00 48.16 172 GLU A C 1
ATOM 1389 O O . GLU A 1 172 ? -5.406 -23.130 -8.618 1.00 48.16 172 GLU A O 1
ATOM 1394 N N . GLU A 1 173 ? -4.205 -25.056 -8.783 1.00 37.59 173 GLU A N 1
ATOM 1395 C CA . GLU A 1 173 ? -4.623 -25.477 -10.129 1.00 37.59 173 GLU A CA 1
ATOM 1396 C C . GLU A 1 173 ? -6.087 -25.928 -10.150 1.00 37.59 173 GLU A C 1
ATOM 1398 O O . GLU A 1 173 ? -6.522 -26.589 -9.177 1.00 37.59 173 GLU A O 1
#

Foldseek 3Di:
DDDPADPVLLLLQLPDQDDPNDGQDPVNSVVSVVRLVVVLPDPRLLVLLLVLLVLVCVCPVVVNLAALQPDPDPVSLVSPLSSVSSNCSNDVQFLPDPPDADEDAQNVVSVLSNVCSVVVHPSDNPRSYDNVNVLVSSLRNLPNHPDVVSVVSSVSSVCSSVDRGSVPPDPDD

Sequence (173 aa):
MTLYISTVDLQIFCGAKRLLGRLISSRDYERSIRRILSWKSSRAARLTTLHAIELLNETYSEGRSYRVRGDQTLHYGYCMFIAILIIWSYDTRRHQDHHLTGTLEGTEYLNEIRSALLSNSQVPKENNVCADGLIQTVADSLSGGRWDIIIENRRLIVGLRTLTHPQKIKPEE

Secondary structure (DSSP, 8-state):
---SS-HHHHHHHTT-SEETTEEPPHHHHHHHHHHHHHHHTSHHHHHHHHHHHHHHHHHHTTS----GGG-S-HHHHHHHHHHHHHHHHH-------TTS--B--HHHHHHHHHHHHHTTSPPPS----BTHHHHHHHHHHTTT-SSHHHHHHHHHHHHHTT---TTS-PPP-

Organism: Neolecta irregularis (strain DAH-3) (NCBI:txid1198029)

pLDDT: mean 77.82, std 14.32, range [37.59, 92.25]